Protein AF-A0A925WK36-F1 (afdb_monomer)

pLDDT: mean 76.64, std 21.9, range [24.48, 96.75]

Structure (mmCIF, N/CA/C/O backbone):
data_AF-A0A925WK36-F1
#
_entry.id   AF-A0A925WK36-F1
#
loop_
_atom_site.group_PDB
_atom_site.id
_atom_site.type_symbol
_atom_site.label_atom_id
_atom_site.label_alt_id
_atom_site.label_comp_id
_atom_site.label_asym_id
_atom_site.label_entity_id
_atom_site.label_seq_id
_atom_site.pdbx_PDB_ins_code
_atom_site.Cartn_x
_atom_site.Cartn_y
_atom_site.Cartn_z
_atom_site.occupancy
_atom_site.B_iso_or_equiv
_atom_site.auth_seq_id
_atom_site.auth_comp_id
_atom_site.auth_asym_id
_atom_site.auth_atom_id
_atom_site.pdbx_PDB_model_num
ATOM 1 N N . MET A 1 1 ? -4.704 20.916 4.642 1.00 61.66 1 MET A N 1
ATOM 2 C CA . MET A 1 1 ? -4.424 19.523 4.235 1.00 61.66 1 MET A CA 1
ATOM 3 C C . MET A 1 1 ? -4.836 18.615 5.377 1.00 61.66 1 MET A C 1
ATOM 5 O O . MET A 1 1 ? -4.569 18.972 6.518 1.00 61.66 1 MET A O 1
ATOM 9 N N . THR A 1 2 ? -5.530 17.515 5.098 1.00 84.25 2 THR A N 1
ATOM 10 C CA . THR A 1 2 ? -5.922 16.519 6.109 1.00 84.25 2 THR A CA 1
ATOM 11 C C . THR A 1 2 ? -4.758 15.573 6.411 1.00 84.25 2 THR A C 1
ATOM 13 O O . THR A 1 2 ? -3.821 15.453 5.620 1.00 84.25 2 THR A O 1
ATOM 16 N N . GLU A 1 3 ? -4.819 14.861 7.535 1.00 79.31 3 GLU A N 1
ATOM 17 C CA . GLU A 1 3 ? -3.842 13.816 7.869 1.00 79.31 3 GLU A CA 1
ATOM 18 C C . GLU A 1 3 ? -3.740 12.750 6.763 1.00 79.31 3 GLU A C 1
ATOM 20 O O . GLU A 1 3 ? -2.646 12.362 6.357 1.00 79.31 3 GLU A O 1
ATOM 25 N N . SER A 1 4 ? -4.879 12.328 6.210 1.00 79.25 4 SER A N 1
ATOM 26 C CA . SER A 1 4 ? -4.948 11.361 5.112 1.00 79.25 4 SER A CA 1
ATOM 27 C C . SER A 1 4 ? -4.303 11.887 3.818 1.00 79.25 4 SER A C 1
ATOM 29 O O . SER A 1 4 ? -3.588 11.143 3.151 1.00 79.25 4 SER A O 1
ATOM 31 N N . GLN A 1 5 ? -4.423 13.182 3.503 1.00 79.94 5 GLN A N 1
ATOM 32 C CA . GLN A 1 5 ? -3.703 13.799 2.378 1.00 79.94 5 GLN A CA 1
ATOM 33 C C . GLN A 1 5 ? -2.183 13.822 2.593 1.00 79.94 5 GLN A C 1
ATOM 35 O O . GLN A 1 5 ? -1.416 13.604 1.653 1.00 79.94 5 GLN A O 1
ATOM 40 N N . VAL A 1 6 ? -1.738 14.068 3.827 1.00 81.44 6 VAL A N 1
ATOM 41 C CA . VAL A 1 6 ? -0.314 14.030 4.189 1.00 81.44 6 VAL A CA 1
ATOM 42 C C . VAL A 1 6 ? 0.231 12.601 4.071 1.00 81.44 6 VAL A C 1
ATOM 44 O O . VAL A 1 6 ? 1.254 12.385 3.423 1.00 81.44 6 VAL A O 1
ATOM 47 N N . LYS A 1 7 ? -0.489 11.607 4.608 1.00 81.06 7 LYS A N 1
ATOM 48 C CA . LYS A 1 7 ? -0.165 10.176 4.466 1.00 81.06 7 LYS A CA 1
ATOM 49 C C . LYS A 1 7 ? -0.087 9.752 2.998 1.00 81.06 7 LYS A C 1
ATOM 51 O O . LYS A 1 7 ? 0.862 9.072 2.613 1.00 81.06 7 LYS A O 1
ATOM 56 N N . ALA A 1 8 ? -1.030 10.197 2.166 1.00 84.62 8 ALA A N 1
ATOM 57 C CA . ALA A 1 8 ? -1.007 9.927 0.733 1.00 84.62 8 ALA A CA 1
ATOM 58 C C . ALA A 1 8 ? 0.301 10.426 0.107 1.00 84.62 8 ALA A C 1
ATOM 60 O O . ALA A 1 8 ? 1.007 9.645 -0.528 1.00 84.62 8 ALA A O 1
ATOM 61 N N . LEU A 1 9 ? 0.676 11.688 0.349 1.00 83.38 9 LEU A N 1
ATOM 62 C CA . LEU A 1 9 ? 1.922 12.265 -0.167 1.00 83.38 9 LEU A CA 1
ATOM 63 C C . LEU A 1 9 ? 3.160 11.451 0.242 1.00 83.38 9 LEU A C 1
ATOM 65 O O . LEU A 1 9 ? 4.044 11.226 -0.587 1.00 83.38 9 LEU A O 1
ATOM 69 N N . PHE A 1 10 ? 3.209 10.964 1.484 1.00 83.50 10 PHE A N 1
ATOM 70 C CA . PHE A 1 10 ? 4.287 10.085 1.933 1.00 83.50 10 PHE A CA 1
ATOM 71 C C . PHE A 1 10 ? 4.342 8.771 1.158 1.00 83.50 10 PHE A C 1
ATOM 73 O O . PHE A 1 10 ? 5.423 8.388 0.718 1.00 83.50 10 PHE A O 1
ATOM 80 N N . LEU A 1 11 ? 3.204 8.117 0.918 1.00 85.00 11 LEU A N 1
ATOM 81 C CA . LEU A 1 11 ? 3.158 6.880 0.133 1.00 85.00 11 LEU A CA 1
ATOM 82 C C . LEU A 1 11 ? 3.646 7.087 -1.308 1.00 85.00 11 LEU A C 1
ATOM 84 O O . LEU A 1 11 ? 4.436 6.280 -1.798 1.00 85.00 11 LEU A O 1
ATOM 88 N N . PHE A 1 12 ? 3.254 8.191 -1.958 1.00 85.56 12 PHE A N 1
ATOM 89 C CA . PHE A 1 12 ? 3.783 8.559 -3.279 1.00 85.56 12 PHE A CA 1
ATOM 90 C C . PHE A 1 12 ? 5.305 8.750 -3.247 1.00 85.56 12 PHE A C 1
ATOM 92 O O . PHE A 1 12 ? 6.010 8.256 -4.129 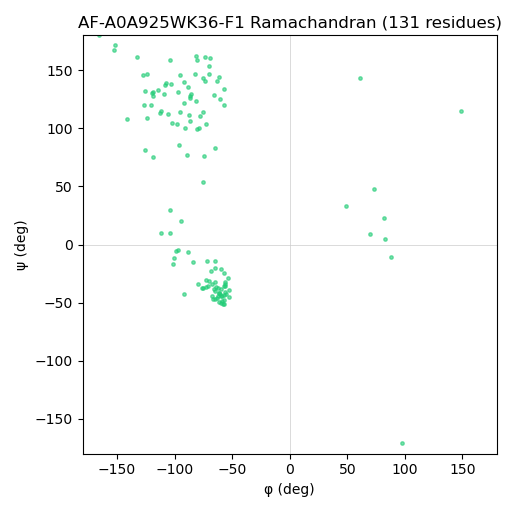1.00 85.5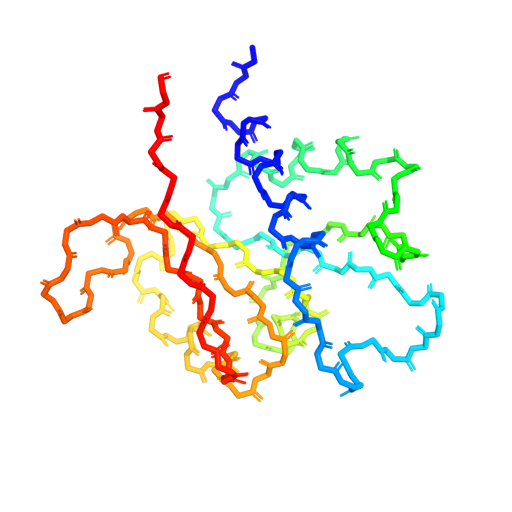6 12 PHE A O 1
ATOM 99 N N . ASN A 1 13 ? 5.824 9.441 -2.227 1.00 84.19 13 ASN A N 1
ATOM 100 C CA . ASN A 1 13 ? 7.260 9.656 -2.077 1.00 84.19 13 ASN A CA 1
ATOM 101 C C . ASN A 1 13 ? 8.002 8.339 -1.842 1.00 84.19 13 ASN A C 1
ATOM 103 O O . ASN A 1 13 ? 8.986 8.074 -2.527 1.00 84.19 13 ASN A O 1
ATOM 107 N N . PHE A 1 14 ? 7.527 7.477 -0.943 1.00 83.00 14 PHE A N 1
ATOM 108 C CA . PHE A 1 14 ? 8.175 6.190 -0.716 1.00 83.00 14 PHE A CA 1
ATOM 109 C C . PHE A 1 14 ? 8.217 5.362 -1.997 1.00 83.00 14 PHE A C 1
ATOM 111 O O . PHE A 1 14 ? 9.297 4.944 -2.396 1.00 83.00 14 PHE A O 1
ATOM 118 N N . ALA A 1 15 ? 7.090 5.229 -2.704 1.00 85.69 15 ALA A N 1
ATOM 119 C CA . ALA A 1 15 ? 7.021 4.507 -3.973 1.00 85.69 15 ALA A CA 1
ATOM 120 C C . ALA A 1 15 ? 8.002 5.038 -5.035 1.00 85.69 15 ALA A C 1
ATOM 122 O O . ALA A 1 15 ? 8.526 4.263 -5.836 1.00 85.69 15 ALA A O 1
ATOM 123 N N . LYS A 1 16 ? 8.251 6.355 -5.035 1.00 84.88 16 LYS A N 1
ATOM 124 C CA . LYS A 1 16 ? 9.181 7.032 -5.947 1.00 84.88 16 LYS A CA 1
ATOM 125 C C . LYS A 1 16 ? 10.651 6.806 -5.589 1.00 84.88 16 LYS A C 1
ATOM 127 O O . LYS A 1 16 ? 11.478 6.740 -6.493 1.00 84.88 16 LYS A O 1
ATOM 132 N N . TYR A 1 17 ? 10.980 6.763 -4.298 1.00 79.75 17 TYR A N 1
ATOM 133 C CA . TYR A 1 17 ? 12.367 6.740 -3.821 1.00 79.75 17 TYR A CA 1
ATOM 134 C C . TYR A 1 17 ? 12.865 5.348 -3.423 1.00 79.75 17 TYR A C 1
ATOM 136 O O . TYR A 1 17 ? 14.071 5.171 -3.246 1.00 79.75 17 TYR A O 1
ATOM 144 N N . VAL A 1 18 ? 11.988 4.345 -3.309 1.00 79.44 18 VAL A N 1
ATOM 145 C CA . VAL A 1 18 ? 12.440 2.958 -3.167 1.00 79.44 18 VAL A CA 1
ATOM 146 C C . VAL A 1 18 ? 12.942 2.408 -4.500 1.00 79.44 18 VAL A C 1
ATOM 148 O O . VAL A 1 18 ? 12.391 2.666 -5.567 1.00 79.44 18 VAL A O 1
ATOM 151 N N . SER A 1 19 ? 13.991 1.595 -4.432 1.00 77.38 19 SER A N 1
ATOM 152 C CA . SER A 1 19 ? 14.418 0.780 -5.566 1.00 77.38 19 SER A CA 1
ATOM 153 C C . SER A 1 19 ? 13.551 -0.480 -5.632 1.00 77.38 19 SER A C 1
ATOM 155 O O . SER A 1 19 ? 13.505 -1.241 -4.661 1.00 77.38 19 SER A O 1
ATOM 157 N N . TRP A 1 20 ? 12.888 -0.717 -6.762 1.00 82.31 20 TRP A N 1
ATOM 158 C CA . TRP A 1 20 ? 12.116 -1.936 -7.012 1.00 82.31 20 TRP A CA 1
ATOM 159 C C . TRP A 1 20 ? 13.013 -3.023 -7.624 1.00 82.31 20 TRP A C 1
ATOM 161 O O . TRP A 1 20 ? 13.817 -2.709 -8.504 1.00 82.31 20 TRP A O 1
ATOM 171 N N . PRO A 1 21 ? 12.929 -4.286 -7.166 1.00 79.44 21 PRO A N 1
ATOM 172 C CA . PRO A 1 21 ? 13.691 -5.378 -7.764 1.00 79.44 21 PRO A CA 1
ATOM 173 C C . PRO A 1 21 ? 13.190 -5.714 -9.176 1.00 79.44 21 PRO A C 1
ATOM 175 O O . PRO A 1 21 ? 12.051 -5.412 -9.541 1.00 79.44 21 PRO A O 1
ATOM 178 N N . ALA A 1 22 ? 14.034 -6.390 -9.960 1.00 76.19 22 ALA A N 1
ATOM 179 C CA . ALA A 1 22 ? 13.621 -6.952 -11.242 1.00 76.19 22 ALA A CA 1
ATOM 180 C C . ALA A 1 22 ? 12.436 -7.916 -11.038 1.00 76.19 22 ALA A C 1
ATOM 182 O O . ALA A 1 22 ? 12.455 -8.738 -10.123 1.00 76.19 22 ALA A O 1
ATOM 183 N N . GLY A 1 23 ? 11.400 -7.791 -11.870 1.00 81.38 23 GLY A N 1
ATOM 184 C CA . GLY A 1 23 ? 10.171 -8.582 -11.755 1.00 81.38 23 GLY A CA 1
ATOM 185 C C . GLY A 1 23 ? 9.141 -8.058 -10.747 1.00 81.38 23 GLY A C 1
ATOM 186 O O . GLY A 1 23 ? 8.118 -8.707 -10.564 1.00 81.38 23 GLY A O 1
ATOM 187 N N . ALA A 1 24 ? 9.365 -6.898 -10.111 1.00 83.62 24 ALA A N 1
ATOM 188 C CA . ALA A 1 24 ? 8.323 -6.244 -9.309 1.00 83.62 24 ALA A CA 1
ATOM 189 C C . ALA A 1 24 ? 7.108 -5.847 -10.164 1.00 83.62 24 ALA A C 1
ATOM 191 O O . ALA A 1 24 ? 5.974 -6.004 -9.730 1.00 83.62 24 ALA A O 1
ATOM 192 N N . PHE A 1 25 ? 7.365 -5.397 -11.393 1.00 89.00 25 PHE A N 1
ATOM 193 C CA . PHE A 1 25 ? 6.349 -5.073 -12.386 1.00 89.00 25 PHE A CA 1
ATOM 194 C C . PHE A 1 25 ? 6.268 -6.195 -13.417 1.00 89.00 25 PHE A C 1
ATOM 196 O O . PHE A 1 25 ? 7.300 -6.691 -13.873 1.00 89.00 25 PHE A O 1
ATOM 203 N N . SER A 1 26 ? 5.050 -6.570 -13.810 1.00 86.25 26 SER A N 1
ATOM 204 C CA . SER A 1 26 ? 4.838 -7.607 -14.824 1.00 86.25 26 SER A CA 1
ATOM 205 C C . SER A 1 26 ? 5.309 -7.169 -16.214 1.00 86.25 26 SER A C 1
ATOM 207 O O . SER A 1 26 ? 5.791 -7.996 -16.977 1.00 86.25 26 SER A O 1
ATOM 209 N N . GLU A 1 27 ? 5.181 -5.876 -16.537 1.00 88.69 27 GLU A N 1
ATOM 210 C CA . GLU A 1 27 ? 5.504 -5.291 -17.844 1.00 88.69 27 GLU A CA 1
ATOM 211 C C . GLU A 1 27 ? 5.888 -3.805 -17.713 1.00 88.69 27 GLU A C 1
ATOM 213 O O . GLU A 1 27 ? 5.625 -3.171 -16.689 1.00 88.69 27 GLU A O 1
ATOM 218 N N . THR A 1 28 ? 6.446 -3.215 -18.777 1.00 84.38 28 THR A N 1
ATOM 219 C CA . THR A 1 28 ? 6.906 -1.812 -18.810 1.00 84.38 28 THR A CA 1
ATOM 220 C C . THR A 1 28 ? 5.814 -0.795 -18.468 1.00 84.38 28 THR A C 1
ATOM 222 O O . THR A 1 28 ? 6.099 0.193 -17.803 1.00 84.38 28 THR A O 1
ATOM 225 N N . ASN A 1 29 ? 4.565 -1.044 -18.876 1.00 88.50 29 ASN A N 1
ATOM 226 C CA . ASN A 1 29 ? 3.433 -0.140 -18.627 1.00 88.50 29 ASN A CA 1
ATOM 227 C C . ASN A 1 29 ? 2.497 -0.637 -17.512 1.00 88.50 29 ASN A C 1
ATOM 229 O O . ASN A 1 29 ? 1.408 -0.086 -17.332 1.00 88.50 29 ASN A O 1
ATOM 233 N N . ALA A 1 30 ? 2.889 -1.678 -16.768 1.00 94.44 30 ALA A N 1
ATOM 234 C CA . ALA A 1 30 ? 2.079 -2.198 -15.670 1.00 94.44 30 ALA A CA 1
ATOM 235 C C . ALA A 1 30 ? 1.877 -1.118 -14.590 1.00 94.44 30 ALA A C 1
ATOM 237 O O . ALA A 1 30 ? 2.785 -0.329 -14.341 1.00 94.44 30 ALA A O 1
ATOM 238 N N . PRO A 1 31 ? 0.713 -1.034 -13.931 1.00 96.12 31 PRO A N 1
ATOM 239 C CA . PRO A 1 31 ? 0.496 -0.016 -12.913 1.00 96.12 31 PRO A CA 1
ATOM 240 C C . PRO A 1 31 ? 1.319 -0.274 -11.645 1.00 96.12 31 PRO A C 1
ATOM 242 O O . PRO A 1 31 ? 1.463 -1.416 -11.209 1.00 96.12 31 PRO A O 1
ATOM 245 N N . LEU A 1 32 ? 1.756 0.803 -10.986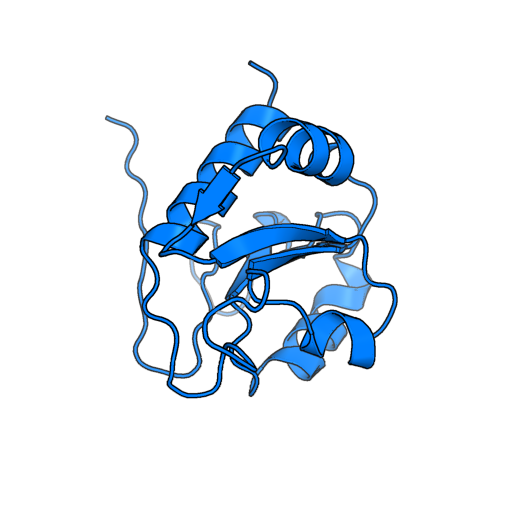 1.00 95.50 32 LEU A N 1
ATOM 246 C CA . LEU A 1 32 ? 2.209 0.744 -9.599 1.00 95.50 32 LEU A CA 1
ATOM 247 C C . LEU A 1 32 ? 0.972 0.699 -8.704 1.00 95.50 32 LEU A C 1
ATOM 249 O O . LEU A 1 32 ? 0.214 1.667 -8.601 1.00 95.50 32 LEU A O 1
ATOM 253 N N . VAL A 1 33 ? 0.761 -0.452 -8.074 1.00 96.44 33 VAL A N 1
ATOM 254 C CA . VAL A 1 33 ? -0.435 -0.720 -7.271 1.00 96.44 33 VAL A CA 1
ATOM 255 C C . VAL A 1 33 ? -0.191 -0.349 -5.808 1.00 96.44 33 VAL A C 1
ATOM 257 O O . VAL A 1 33 ? 0.704 -0.898 -5.168 1.00 96.44 33 VAL A O 1
ATOM 260 N N . ILE A 1 34 ? -1.003 0.560 -5.271 1.00 95.62 34 ILE A N 1
ATOM 261 C CA . ILE A 1 34 ? -1.031 0.934 -3.853 1.00 95.62 34 ILE A CA 1
ATOM 262 C C . ILE A 1 34 ? -2.284 0.320 -3.220 1.00 95.62 34 ILE A C 1
ATOM 264 O O . ILE A 1 34 ? -3.405 0.711 -3.545 1.00 95.62 34 ILE A O 1
ATOM 268 N N . GLY A 1 35 ? -2.097 -0.646 -2.329 1.00 96.00 35 GLY A N 1
ATOM 269 C CA . GLY A 1 35 ? -3.154 -1.262 -1.536 1.00 96.00 35 GLY A CA 1
ATOM 270 C C . GLY A 1 35 ? -3.337 -0.566 -0.191 1.00 96.00 35 GLY A C 1
ATOM 271 O O . GLY A 1 35 ? -2.354 -0.215 0.457 1.00 96.00 35 GLY A O 1
ATOM 272 N N . VAL A 1 36 ? -4.584 -0.393 0.243 1.00 95.62 36 VAL A N 1
ATOM 273 C CA . VAL A 1 36 ? -4.945 0.093 1.585 1.00 95.62 36 VAL A CA 1
ATOM 274 C C . VAL A 1 36 ? -5.788 -0.969 2.286 1.00 95.62 36 VAL A C 1
ATOM 276 O O . VAL A 1 36 ? -6.850 -1.332 1.784 1.00 95.62 36 VAL A O 1
ATOM 279 N N . ILE A 1 37 ? -5.319 -1.465 3.429 1.00 93.75 37 ILE A N 1
ATOM 280 C CA . ILE A 1 37 ? -6.036 -2.426 4.278 1.00 93.75 37 ILE A CA 1
ATOM 281 C C . ILE A 1 37 ? -6.528 -1.708 5.538 1.00 93.75 37 ILE A C 1
ATOM 283 O O . ILE A 1 37 ? -5.794 -0.904 6.116 1.00 93.75 37 ILE A O 1
ATOM 287 N N . GLY A 1 38 ? -7.753 -2.026 5.957 1.00 89.12 38 GLY A N 1
ATOM 288 C CA . GLY A 1 38 ? -8.387 -1.506 7.165 1.00 89.12 38 GLY A CA 1
ATOM 289 C C . GLY A 1 38 ? -9.322 -0.325 6.917 1.00 89.12 38 GLY A C 1
ATOM 290 O O . GLY A 1 38 ? -9.670 0.017 5.784 1.00 89.12 38 GLY A O 1
ATOM 291 N N . GLN A 1 39 ? -9.771 0.291 8.006 1.00 81.50 39 GLN A N 1
ATOM 292 C CA . GLN A 1 39 ? -10.783 1.346 8.010 1.00 81.50 39 GLN A CA 1
ATOM 293 C C . GLN A 1 39 ? -10.154 2.733 7.851 1.00 81.50 39 GLN A C 1
ATOM 295 O O . GLN A 1 39 ? -10.062 3.506 8.799 1.00 81.50 39 GLN A O 1
ATOM 300 N N . SER A 1 40 ? -9.756 3.075 6.624 1.00 77.25 40 SER A N 1
ATOM 301 C CA . SER A 1 40 ? -9.049 4.329 6.360 1.00 77.25 40 SER A CA 1
ATOM 302 C C . SER A 1 40 ? -9.709 5.185 5.282 1.00 77.25 40 SER A C 1
ATOM 304 O O . SER A 1 40 ? -9.946 4.732 4.162 1.00 77.25 40 SER A O 1
ATOM 306 N N . LYS A 1 41 ? -9.894 6.486 5.556 1.00 86.38 41 LYS A N 1
ATOM 307 C CA . LYS A 1 41 ? -10.239 7.484 4.517 1.00 86.38 41 LYS A CA 1
ATOM 308 C C . LYS A 1 41 ? -9.115 7.673 3.490 1.00 86.38 41 LYS A C 1
ATOM 310 O O . LYS A 1 41 ? -9.341 8.217 2.410 1.00 86.38 41 LYS A O 1
ATOM 315 N N . LEU A 1 42 ? -7.916 7.182 3.810 1.00 88.31 42 LEU A N 1
ATOM 316 C CA . LEU A 1 42 ? -6.729 7.273 2.974 1.00 88.31 42 LEU A CA 1
ATOM 317 C C . LEU A 1 42 ? -6.931 6.680 1.576 1.00 88.31 42 LEU A C 1
ATOM 319 O O . LEU A 1 42 ? -6.408 7.238 0.619 1.00 88.31 42 LEU A O 1
ATOM 323 N N . ALA A 1 43 ? -7.704 5.599 1.429 1.00 91.25 43 ALA A N 1
ATOM 324 C CA . ALA A 1 43 ? -7.951 4.994 0.120 1.00 91.25 43 ALA A CA 1
ATOM 325 C C . ALA A 1 43 ? -8.647 5.967 -0.847 1.00 91.25 43 ALA A C 1
ATOM 327 O O . ALA A 1 43 ? -8.260 6.063 -2.012 1.00 91.25 43 ALA A O 1
ATOM 328 N N . ALA A 1 44 ? -9.641 6.719 -0.367 1.00 90.12 44 ALA A N 1
ATOM 329 C CA . ALA A 1 44 ? -10.354 7.708 -1.172 1.00 90.12 44 ALA A CA 1
ATOM 330 C C . ALA A 1 44 ? -9.445 8.889 -1.551 1.00 90.12 44 ALA A C 1
ATOM 332 O O . ALA A 1 44 ? -9.391 9.281 -2.720 1.00 90.12 44 ALA A O 1
ATOM 333 N N . ASP A 1 45 ? -8.672 9.396 -0.589 1.00 89.94 45 ASP A N 1
ATOM 334 C CA . ASP A 1 45 ? -7.723 10.489 -0.822 1.00 89.94 45 ASP A CA 1
ATOM 335 C C . ASP A 1 45 ? -6.602 10.077 -1.786 1.00 89.94 45 ASP A C 1
ATOM 337 O O . ASP A 1 45 ? -6.245 10.842 -2.683 1.00 89.94 45 ASP A O 1
ATOM 341 N N . LEU A 1 46 ? -6.088 8.848 -1.665 1.00 91.50 46 LEU A N 1
ATOM 342 C CA . LEU A 1 46 ? -5.118 8.269 -2.595 1.00 91.50 46 LEU A CA 1
ATOM 343 C C . LEU A 1 46 ? -5.702 8.129 -4.000 1.00 91.50 46 LEU A C 1
ATOM 345 O O . LEU A 1 46 ? -5.034 8.512 -4.954 1.00 91.50 46 LEU A O 1
ATOM 349 N N . LYS A 1 47 ? -6.930 7.608 -4.146 1.00 92.88 47 LYS A N 1
ATOM 350 C CA . LYS A 1 47 ? -7.604 7.476 -5.453 1.00 92.88 47 LYS A CA 1
ATOM 351 C C . LYS A 1 47 ? -7.724 8.836 -6.142 1.00 92.88 47 LYS A C 1
ATOM 353 O O . LYS A 1 47 ? -7.328 8.976 -7.297 1.00 92.88 47 LYS A O 1
ATOM 358 N N . SER A 1 48 ? -8.191 9.849 -5.411 1.00 91.12 48 SER A N 1
ATOM 359 C CA . SER A 1 48 ? -8.279 11.223 -5.914 1.00 91.12 48 SER A CA 1
ATOM 360 C C . SER A 1 48 ? -6.900 11.754 -6.321 1.00 91.12 48 SER A C 1
ATOM 362 O O . SER A 1 48 ? -6.697 12.178 -7.460 1.00 91.12 48 SER A O 1
ATOM 364 N N . ALA A 1 49 ? -5.908 11.619 -5.437 1.00 89.06 49 ALA A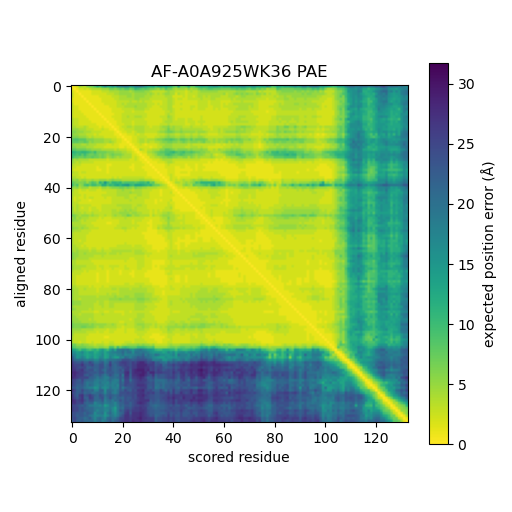 N 1
ATOM 365 C CA . ALA A 1 49 ? -4.552 12.095 -5.676 1.00 89.06 49 ALA A CA 1
ATOM 366 C C . ALA A 1 49 ? -3.798 11.330 -6.776 1.00 89.06 49 ALA A C 1
ATOM 368 O O . ALA A 1 49 ? -2.841 11.889 -7.310 1.00 89.06 49 ALA A O 1
ATOM 369 N N . ALA A 1 50 ? -4.175 10.087 -7.091 1.00 92.12 50 ALA A N 1
ATOM 370 C CA . ALA A 1 50 ? -3.540 9.233 -8.098 1.00 92.12 50 ALA A CA 1
ATOM 371 C C . ALA A 1 50 ? -4.032 9.495 -9.527 1.00 92.12 50 ALA A C 1
ATOM 373 O O . ALA A 1 50 ? -3.378 9.067 -10.476 1.00 92.12 50 ALA A O 1
ATOM 374 N N . THR A 1 51 ? -5.156 10.196 -9.698 1.00 92.12 51 THR A N 1
ATOM 375 C CA . THR A 1 51 ? -5.756 10.431 -11.019 1.00 92.12 51 THR A CA 1
ATOM 376 C C . THR A 1 51 ? -4.760 11.114 -11.960 1.00 92.12 51 THR A C 1
ATOM 378 O O . THR A 1 51 ? -4.268 12.204 -11.672 1.00 92.12 51 THR A O 1
ATOM 381 N N . GLY A 1 52 ? -4.443 10.453 -13.078 1.00 90.62 52 GLY A N 1
ATOM 382 C CA . GLY A 1 52 ? -3.499 10.950 -14.086 1.00 90.62 52 GLY A CA 1
ATOM 383 C C . GLY A 1 52 ? -2.030 10.980 -13.647 1.00 90.62 52 GLY A C 1
ATOM 384 O O . GLY A 1 52 ? -1.204 11.552 -14.355 1.00 90.62 52 GLY A O 1
ATOM 385 N N . LYS A 1 53 ? -1.682 10.393 -12.492 1.00 92.75 53 LYS A N 1
ATOM 386 C CA . LYS A 1 53 ? -0.300 10.353 -12.004 1.00 92.75 53 LYS A CA 1
ATOM 387 C C . LYS A 1 53 ? 0.405 9.059 -12.375 1.00 92.75 53 LYS A C 1
ATOM 389 O O . LYS A 1 53 ? -0.162 7.969 -12.306 1.00 92.75 53 LYS A O 1
ATOM 394 N N . SER A 1 54 ? 1.699 9.209 -12.624 1.00 94.12 54 SER A N 1
ATOM 395 C CA . SER A 1 54 ? 2.640 8.104 -12.746 1.00 94.12 54 SER A CA 1
ATOM 396 C C . SER A 1 54 ? 3.786 8.280 -11.758 1.00 94.12 54 SER A C 1
ATOM 398 O O . SER A 1 54 ? 4.217 9.399 -11.471 1.00 94.12 54 SER A O 1
ATOM 400 N N . ILE A 1 55 ? 4.297 7.166 -11.247 1.00 91.31 55 ILE A N 1
ATOM 401 C CA . ILE A 1 55 ? 5.507 7.103 -10.425 1.00 91.31 55 ILE A CA 1
ATOM 402 C C . ILE A 1 55 ? 6.482 6.219 -11.186 1.00 91.31 55 ILE A C 1
ATOM 404 O O . ILE A 1 55 ? 6.089 5.153 -11.642 1.00 91.31 55 ILE A O 1
ATOM 408 N N . ILE A 1 56 ? 7.725 6.677 -11.363 1.00 89.12 56 ILE A N 1
ATOM 409 C CA . ILE A 1 56 ? 8.786 5.947 -12.086 1.00 89.12 56 ILE A CA 1
ATOM 410 C C . ILE A 1 56 ? 8.354 5.398 -13.465 1.00 89.12 56 ILE A C 1
ATOM 412 O O . ILE A 1 56 ? 8.814 4.349 -13.890 1.00 89.12 56 ILE A O 1
ATOM 416 N N . GLY A 1 57 ? 7.465 6.112 -14.165 1.00 91.94 57 GLY A N 1
ATOM 417 C CA . GLY A 1 57 ? 6.934 5.711 -15.476 1.00 91.94 57 GLY A CA 1
ATOM 418 C C . GLY A 1 57 ? 5.688 4.817 -15.431 1.00 91.94 57 GLY A C 1
ATOM 419 O O . GLY A 1 57 ? 5.018 4.679 -16.448 1.00 91.94 57 GLY A O 1
ATOM 420 N N . HIS A 1 58 ? 5.309 4.299 -14.263 1.00 94.56 58 HIS A N 1
ATOM 421 C CA . HIS A 1 58 ? 4.157 3.417 -14.088 1.00 94.56 58 HIS A CA 1
ATOM 422 C C . HIS A 1 58 ? 2.916 4.202 -13.623 1.00 94.56 58 HIS A C 1
ATOM 424 O O . HIS A 1 58 ? 3.020 4.975 -12.662 1.00 94.56 58 HIS A O 1
ATOM 430 N N . PRO A 1 59 ? 1.735 4.024 -14.251 1.00 96.19 59 PRO A N 1
ATOM 431 C CA . PRO A 1 59 ? 0.505 4.667 -13.794 1.00 96.19 59 PRO A CA 1
ATOM 432 C C . PRO A 1 59 ? 0.130 4.172 -12.395 1.00 96.19 59 PRO A C 1
ATOM 434 O O . PRO A 1 59 ? 0.280 2.991 -12.081 1.00 96.19 59 PRO A O 1
ATOM 437 N N . VAL A 1 60 ? -0.363 5.063 -11.536 1.00 96.19 60 VAL A N 1
ATOM 438 C CA . VAL A 1 60 ? -0.708 4.693 -10.156 1.00 96.19 60 VAL A CA 1
ATOM 439 C C . VAL A 1 60 ? -2.129 4.149 -10.089 1.00 96.19 60 VAL A C 1
ATOM 441 O O . VAL A 1 60 ? -3.082 4.816 -10.491 1.00 96.19 60 VAL A O 1
ATOM 444 N N . ARG A 1 61 ? -2.286 2.951 -9.518 1.00 96.31 61 ARG A N 1
ATOM 445 C CA . ARG A 1 61 ? -3.590 2.336 -9.243 1.00 96.31 61 ARG A CA 1
ATOM 446 C C . ARG A 1 61 ? -3.753 2.119 -7.747 1.00 96.31 61 ARG A C 1
ATOM 448 O O . ARG A 1 61 ? -2.886 1.534 -7.111 1.00 96.31 61 ARG A O 1
ATOM 455 N N . VAL A 1 62 ? -4.886 2.540 -7.195 1.00 96.19 62 VAL A N 1
ATOM 456 C CA . VAL A 1 62 ? -5.186 2.392 -5.764 1.00 96.19 62 VAL A CA 1
ATOM 457 C C . VAL A 1 62 ? -6.279 1.345 -5.572 1.00 96.19 62 VAL A C 1
ATOM 459 O O . VAL A 1 62 ? -7.321 1.412 -6.228 1.00 96.19 62 VAL A O 1
ATOM 462 N N . VAL A 1 63 ? -6.045 0.379 -4.686 1.00 96.69 63 VAL A N 1
ATOM 463 C CA . VAL A 1 63 ? -6.951 -0.746 -4.399 1.00 96.69 63 VAL A CA 1
ATOM 464 C C . VAL A 1 63 ? -7.144 -0.932 -2.893 1.00 96.69 63 VAL A C 1
ATOM 466 O O . VAL A 1 63 ? -6.349 -0.452 -2.090 1.00 96.69 63 VAL A O 1
ATOM 469 N N . GLU A 1 64 ? -8.209 -1.631 -2.507 1.00 96.75 64 GLU A N 1
ATOM 470 C CA . GLU A 1 64 ? -8.509 -1.996 -1.113 1.00 96.75 64 GLU A CA 1
ATOM 471 C C . GLU A 1 64 ? -8.537 -3.528 -0.999 1.00 96.75 64 GLU A C 1
ATOM 473 O O . GLU A 1 64 ? -9.619 -4.126 -1.015 1.00 96.75 64 GLU A O 1
ATOM 478 N N . PRO A 1 65 ? -7.354 -4.171 -0.997 1.00 96.19 65 PRO A N 1
ATOM 479 C CA . PRO A 1 65 ? -7.225 -5.604 -1.218 1.00 96.19 65 PRO A CA 1
ATOM 480 C C . PRO A 1 65 ? -7.694 -6.407 0.000 1.00 96.19 65 PRO A C 1
ATOM 482 O O . PRO A 1 65 ? -7.433 -6.030 1.145 1.00 96.19 65 PRO A O 1
ATOM 485 N N . LYS A 1 66 ? -8.376 -7.533 -0.233 1.00 93.56 66 LYS A N 1
ATOM 486 C CA . LYS A 1 66 ? -9.108 -8.257 0.826 1.00 93.56 66 LYS A CA 1
ATOM 487 C C . LYS A 1 66 ? -8.416 -9.497 1.380 1.00 93.56 66 LYS A C 1
ATOM 489 O O . LYS A 1 66 ? -8.803 -9.975 2.439 1.00 93.56 66 LYS A O 1
ATOM 494 N N . ASN A 1 67 ? -7.424 -10.040 0.686 1.00 93.69 67 ASN A N 1
ATOM 495 C CA . ASN A 1 67 ? -6.767 -11.289 1.073 1.00 93.69 67 ASN A CA 1
ATOM 496 C C . ASN A 1 67 ? -5.315 -11.334 0.585 1.00 93.69 67 ASN A C 1
ATOM 498 O O . ASN A 1 67 ? -4.889 -10.514 -0.226 1.00 93.69 67 ASN A O 1
ATOM 502 N N . GLY A 1 68 ? -4.569 -12.348 1.030 1.00 90.25 68 GLY A N 1
ATOM 503 C CA . GLY A 1 68 ? -3.154 -12.517 0.692 1.00 90.25 68 GLY A CA 1
ATOM 504 C C . GLY A 1 68 ? -2.834 -12.571 -0.804 1.00 90.25 68 GLY A C 1
ATOM 505 O O . GLY A 1 68 ? -1.772 -12.093 -1.196 1.00 90.25 68 GLY A O 1
ATOM 506 N N . ALA A 1 69 ? -3.731 -13.100 -1.643 1.00 93.50 69 ALA A N 1
ATOM 507 C CA . ALA A 1 69 ? -3.512 -13.132 -3.089 1.00 93.50 69 ALA A CA 1
ATOM 508 C C . ALA A 1 69 ? -3.611 -11.729 -3.708 1.00 93.50 69 ALA A C 1
ATOM 510 O O . ALA A 1 69 ? -2.850 -11.400 -4.613 1.00 93.50 69 ALA A O 1
ATOM 511 N N . GLU A 1 70 ? -4.505 -10.884 -3.194 1.00 95.38 70 GLU A N 1
ATOM 512 C CA . GLU A 1 70 ? -4.615 -9.481 -3.600 1.00 95.38 70 GLU A CA 1
ATOM 513 C C . GLU A 1 70 ? -3.498 -8.616 -2.995 1.00 95.38 70 GLU A C 1
ATOM 515 O O . GLU A 1 70 ? -2.958 -7.740 -3.672 1.00 95.38 70 GLU A O 1
ATOM 520 N N . TRP A 1 71 ? -3.087 -8.881 -1.749 1.00 92.94 71 TRP A N 1
ATOM 521 C CA . TRP A 1 71 ? -1.945 -8.201 -1.118 1.00 92.94 71 TRP A CA 1
ATOM 522 C C . TRP A 1 71 ? -0.657 -8.429 -1.909 1.00 92.94 71 TRP A C 1
ATOM 524 O O . TRP A 1 71 ? 0.125 -7.500 -2.092 1.00 92.94 71 TRP A O 1
ATOM 534 N N . ALA A 1 72 ? -0.471 -9.642 -2.436 1.00 88.88 72 ALA A N 1
ATOM 535 C CA . ALA A 1 72 ? 0.673 -10.014 -3.261 1.00 88.88 72 ALA A CA 1
ATOM 536 C C . ALA A 1 72 ? 0.753 -9.264 -4.602 1.00 88.88 72 ALA A C 1
ATOM 538 O O . ALA A 1 72 ? 1.827 -9.198 -5.192 1.00 88.88 72 ALA A O 1
ATOM 539 N N . GLN A 1 73 ? -0.359 -8.699 -5.082 1.00 93.12 73 GLN A N 1
ATOM 540 C CA . GLN A 1 73 ? -0.408 -7.903 -6.316 1.00 93.12 73 GLN A CA 1
ATOM 541 C C . GLN A 1 73 ? -0.117 -6.414 -6.074 1.00 93.12 73 GLN A C 1
ATOM 543 O O . GLN A 1 73 ? -0.032 -5.626 -7.019 1.00 93.12 73 GLN A O 1
ATOM 548 N N . CYS A 1 74 ? 0.004 -5.999 -4.812 1.00 94.06 74 CYS A N 1
ATOM 549 C CA . CYS A 1 74 ? 0.344 -4.629 -4.464 1.00 94.06 74 CYS A CA 1
ATOM 550 C C . CYS A 1 74 ? 1.855 -4.414 -4.553 1.00 94.06 74 CYS A C 1
ATOM 552 O O . CYS A 1 74 ? 2.641 -5.293 -4.234 1.00 94.06 74 CYS A O 1
ATOM 554 N N . HIS A 1 75 ? 2.265 -3.211 -4.933 1.00 93.00 75 HIS A N 1
ATOM 555 C CA . HIS A 1 75 ? 3.657 -2.780 -4.829 1.00 93.00 75 HIS A CA 1
ATOM 556 C C . HIS A 1 75 ? 3.865 -2.077 -3.492 1.00 93.00 75 HIS A C 1
ATOM 558 O O . HIS A 1 75 ? 4.831 -2.336 -2.786 1.00 93.00 75 HIS A O 1
ATOM 564 N N . VAL A 1 76 ? 2.915 -1.225 -3.103 1.00 92.25 76 VAL A N 1
ATOM 565 C CA . VAL A 1 76 ? 2.864 -0.598 -1.781 1.00 92.25 76 VAL A CA 1
ATOM 566 C C . VAL A 1 76 ? 1.628 -1.100 -1.060 1.00 92.25 76 VAL A C 1
ATOM 568 O O . VAL A 1 76 ? 0.548 -1.097 -1.642 1.00 92.25 76 VAL A O 1
ATOM 571 N N . LEU A 1 77 ? 1.764 -1.499 0.198 1.00 92.69 77 LEU A N 1
ATOM 572 C CA . LEU A 1 77 ? 0.656 -1.941 1.031 1.00 92.69 77 LEU A CA 1
ATOM 573 C C . LEU A 1 77 ? 0.625 -1.104 2.305 1.00 92.69 77 LEU A C 1
ATOM 575 O O . LEU A 1 77 ? 1.506 -1.235 3.151 1.00 92.69 77 LEU A O 1
ATOM 579 N N . PHE A 1 78 ? -0.367 -0.226 2.418 1.00 92.19 78 PHE A N 1
ATOM 580 C CA . PHE A 1 78 ? -0.651 0.514 3.637 1.00 92.19 78 PHE A CA 1
ATOM 581 C C . PHE A 1 78 ? -1.575 -0.302 4.543 1.00 92.19 78 PHE A C 1
ATOM 583 O O . PHE A 1 78 ? -2.641 -0.738 4.106 1.00 92.19 78 PHE A O 1
ATOM 590 N N . ILE A 1 79 ? -1.177 -0.466 5.800 1.00 89.38 79 ILE A N 1
ATOM 591 C CA . ILE A 1 79 ? -1.935 -1.154 6.843 1.00 89.38 79 ILE A CA 1
ATOM 592 C C . ILE A 1 79 ? -2.356 -0.115 7.884 1.00 89.38 79 ILE A C 1
ATOM 594 O O . ILE A 1 79 ? -1.515 0.482 8.563 1.00 89.38 79 ILE A O 1
ATOM 598 N N . ASP A 1 80 ? -3.659 0.121 7.970 1.00 89.00 80 ASP A N 1
ATOM 599 C CA . ASP A 1 80 ? -4.269 1.022 8.944 1.00 89.00 80 ASP A CA 1
ATOM 600 C C . ASP A 1 80 ? -4.191 0.449 10.371 1.00 89.00 80 ASP A C 1
ATOM 602 O O . ASP A 1 80 ? -4.146 -0.771 10.554 1.00 89.00 80 ASP A O 1
ATOM 606 N N . ALA A 1 81 ? -4.187 1.308 11.401 1.00 85.38 81 ALA A N 1
ATOM 607 C CA . ALA A 1 81 ? -4.136 0.869 12.799 1.00 85.38 81 ALA A CA 1
ATOM 608 C C . ALA A 1 81 ? -5.285 -0.078 13.192 1.00 85.38 81 ALA A C 1
ATOM 610 O O . ALA A 1 81 ? -5.120 -0.879 14.115 1.00 85.38 81 ALA A O 1
ATOM 611 N N . SER A 1 82 ? -6.420 -0.023 12.486 1.00 87.94 82 SER A N 1
ATOM 612 C CA . SER A 1 82 ? -7.542 -0.955 12.668 1.00 87.94 82 SER A CA 1
ATOM 613 C C . SER A 1 82 ? -7.184 -2.427 12.419 1.00 87.94 82 SER A C 1
ATOM 615 O O . SER A 1 82 ? -7.842 -3.302 12.970 1.00 87.94 82 SER A O 1
ATOM 617 N N . GLU A 1 83 ? -6.109 -2.725 11.684 1.00 89.00 83 GLU A N 1
ATOM 618 C CA . GLU A 1 83 ? -5.673 -4.098 11.375 1.00 89.00 83 GLU A CA 1
ATOM 619 C C . GLU A 1 83 ? -4.621 -4.644 12.350 1.00 89.00 83 GLU A C 1
ATOM 621 O O . GLU A 1 83 ? -3.895 -5.594 12.044 1.00 89.00 83 GLU A O 1
ATOM 626 N N . LYS A 1 84 ? -4.514 -4.061 13.549 1.00 84.75 84 LYS A N 1
ATOM 627 C CA . LYS A 1 84 ? -3.530 -4.470 14.563 1.00 84.75 84 LYS A CA 1
ATOM 628 C C . LYS A 1 84 ? -3.561 -5.965 14.879 1.00 84.75 84 LYS A C 1
ATOM 630 O O . LYS A 1 84 ? -2.501 -6.564 15.046 1.00 84.75 84 LYS A O 1
ATOM 635 N N . GLU A 1 85 ? -4.748 -6.561 14.943 1.00 87.12 85 GLU A N 1
ATOM 636 C CA . GLU A 1 85 ? -4.922 -7.983 15.262 1.00 87.12 85 GLU A CA 1
ATOM 637 C C . GLU A 1 85 ? -4.485 -8.907 14.110 1.00 87.12 85 GLU A C 1
ATOM 639 O O . GLU A 1 85 ? -3.952 -9.987 14.361 1.00 87.12 85 GLU A O 1
ATOM 644 N N . HIS A 1 86 ? -4.611 -8.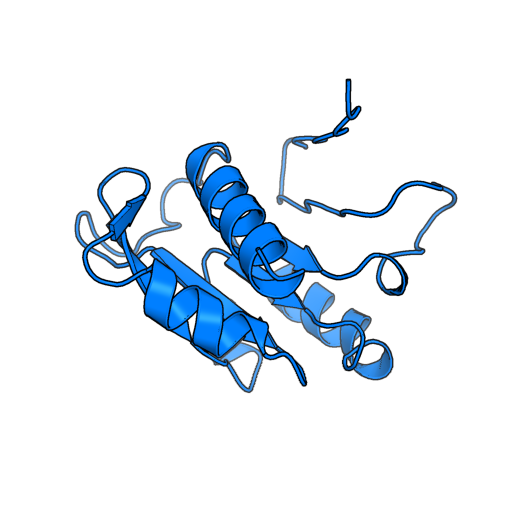463 12.855 1.00 87.38 86 HIS A N 1
ATOM 645 C CA . HIS A 1 86 ? -4.241 -9.238 11.660 1.00 87.38 86 HIS A CA 1
ATOM 646 C C . HIS A 1 86 ? -2.842 -8.910 11.123 1.00 87.38 86 HIS A C 1
ATOM 648 O O . HIS A 1 86 ? -2.352 -9.561 10.198 1.00 87.38 86 HIS A O 1
ATOM 654 N N . LEU A 1 87 ? -2.158 -7.920 11.701 1.00 83.75 87 LEU A N 1
ATOM 655 C CA . LEU A 1 87 ? -0.885 -7.405 11.201 1.00 83.75 87 LEU A CA 1
ATOM 656 C C . LEU A 1 87 ? 0.166 -8.499 10.971 1.00 83.75 87 LEU A C 1
ATOM 658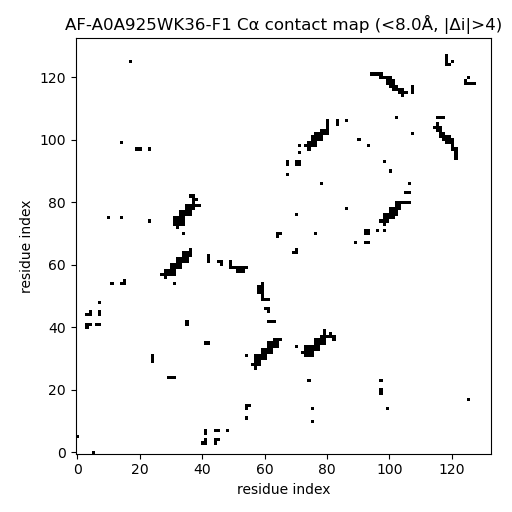 O O . LEU A 1 87 ? 0.841 -8.505 9.941 1.00 83.75 87 LEU A O 1
ATOM 662 N N . GLN A 1 88 ? 0.319 -9.420 11.925 1.00 82.25 88 GLN A N 1
ATOM 663 C CA . GLN A 1 88 ? 1.295 -10.508 11.820 1.00 82.25 88 GLN A CA 1
ATOM 664 C C . GLN A 1 88 ? 1.001 -11.412 10.621 1.00 82.25 88 GLN A C 1
ATOM 666 O O . GLN A 1 88 ? 1.920 -11.772 9.884 1.00 82.25 88 GLN A O 1
ATOM 671 N N . GLU A 1 89 ? -0.270 -11.735 10.383 1.00 87.12 89 GLU A N 1
ATOM 672 C CA . GLU A 1 89 ? -0.683 -12.516 9.220 1.00 87.12 89 GLU A CA 1
ATOM 673 C C . GLU A 1 89 ? -0.339 -11.780 7.923 1.00 87.12 89 GLU A C 1
ATOM 675 O O . GLU A 1 89 ? 0.316 -12.351 7.046 1.00 87.12 89 GLU A O 1
ATOM 680 N N . ILE A 1 90 ? -0.710 -10.499 7.828 1.00 86.88 90 ILE A N 1
ATOM 681 C CA . ILE A 1 90 ? -0.458 -9.670 6.645 1.00 86.88 90 ILE A CA 1
ATOM 682 C C . ILE A 1 90 ? 1.046 -9.628 6.344 1.00 86.88 90 ILE A C 1
ATOM 684 O O . ILE A 1 90 ? 1.462 -9.965 5.232 1.00 86.88 90 ILE A O 1
ATOM 688 N N . ILE A 1 91 ? 1.880 -9.308 7.343 1.00 84.56 91 ILE A N 1
ATOM 689 C CA . ILE A 1 91 ? 3.345 -9.259 7.201 1.00 84.56 91 ILE A CA 1
ATOM 690 C C . ILE A 1 91 ? 3.898 -10.616 6.756 1.00 84.56 91 ILE A C 1
ATOM 692 O O . ILE A 1 91 ? 4.760 -10.670 5.876 1.00 84.56 91 ILE A O 1
ATOM 696 N N . LEU A 1 92 ? 3.429 -11.722 7.344 1.00 82.88 92 LEU A N 1
ATOM 697 C CA . LEU A 1 92 ? 3.893 -13.066 6.994 1.00 82.88 92 LEU A CA 1
ATOM 698 C C . LEU A 1 92 ? 3.535 -13.462 5.560 1.00 82.88 92 LEU A C 1
ATOM 700 O O . LEU A 1 92 ? 4.312 -14.192 4.943 1.00 82.88 92 LEU A O 1
ATOM 704 N N . LYS A 1 93 ? 2.407 -12.987 5.023 1.00 86.81 93 LYS A N 1
ATOM 705 C CA . LYS A 1 93 ? 1.992 -13.249 3.636 1.00 86.81 93 LYS A CA 1
ATOM 706 C C . LYS A 1 93 ? 2.832 -12.482 2.620 1.00 86.81 93 LYS A C 1
ATOM 708 O O . LYS A 1 93 ? 3.151 -13.036 1.573 1.00 86.81 93 LYS A O 1
ATOM 713 N N . VAL A 1 94 ? 3.235 -11.249 2.933 1.00 84.75 94 VAL A N 1
ATOM 714 C CA . VAL A 1 94 ? 3.964 -10.386 1.982 1.00 84.75 94 VAL A CA 1
ATOM 715 C C . VAL A 1 94 ? 5.482 -10.363 2.184 1.00 84.75 94 VAL A C 1
ATOM 717 O O . VAL A 1 94 ? 6.204 -9.810 1.361 1.00 84.75 94 VAL A O 1
ATOM 720 N N . LYS A 1 95 ? 6.005 -11.011 3.236 1.00 79.75 95 LYS A N 1
ATOM 721 C CA . LYS A 1 95 ? 7.420 -10.929 3.654 1.00 79.75 95 LYS A CA 1
ATOM 722 C C . LYS A 1 95 ? 8.484 -11.241 2.601 1.00 79.75 95 LYS A C 1
ATOM 724 O O . LYS A 1 95 ? 9.608 -10.770 2.747 1.00 79.75 95 LYS A O 1
ATOM 729 N N . ASN A 1 96 ? 8.158 -12.089 1.631 1.00 79.62 96 ASN A N 1
ATOM 730 C CA . ASN A 1 96 ? 9.085 -12.571 0.603 1.00 79.62 96 ASN A CA 1
ATOM 731 C C . ASN A 1 96 ? 8.729 -12.029 -0.787 1.00 79.62 96 ASN A C 1
ATOM 733 O O . ASN A 1 96 ? 9.275 -12.488 -1.784 1.00 79.62 96 ASN A O 1
ATOM 737 N N . LEU A 1 97 ? 7.799 -11.078 -0.849 1.00 82.69 97 LEU A N 1
ATOM 738 C CA . LEU A 1 97 ? 7.328 -10.465 -2.079 1.00 82.69 97 LEU A CA 1
ATOM 739 C C . LEU A 1 97 ? 7.946 -9.068 -2.228 1.00 82.69 97 LEU A C 1
ATOM 741 O O . LEU A 1 97 ? 8.363 -8.475 -1.229 1.00 82.69 97 LEU A O 1
ATOM 745 N N . PRO A 1 98 ? 8.002 -8.512 -3.450 1.00 83.56 98 PRO A N 1
ATOM 746 C CA . PRO A 1 98 ? 8.458 -7.146 -3.691 1.00 83.56 98 PRO A CA 1
ATOM 747 C C . PRO A 1 98 ? 7.390 -6.116 -3.275 1.00 83.56 98 PRO A C 1
ATOM 749 O O . PRO A 1 98 ? 6.997 -5.267 -4.066 1.00 83.56 98 PRO A O 1
ATOM 752 N N . VAL A 1 99 ? 6.916 -6.201 -2.027 1.00 86.81 99 VAL A N 1
ATOM 753 C CA . VAL A 1 99 ? 5.851 -5.363 -1.465 1.00 86.81 99 VAL A CA 1
ATOM 754 C C . VAL A 1 99 ? 6.442 -4.444 -0.402 1.00 86.81 99 VAL A C 1
ATOM 756 O O . VAL A 1 99 ? 6.882 -4.890 0.660 1.00 86.81 99 VAL A O 1
ATOM 759 N N . LEU A 1 100 ? 6.407 -3.140 -0.656 1.00 85.12 100 LEU A N 1
ATOM 760 C CA . LEU A 1 100 ? 6.679 -2.123 0.346 1.00 85.12 100 LEU A CA 1
ATOM 761 C C . LEU A 1 100 ? 5.502 -2.059 1.322 1.00 85.12 100 LEU A C 1
ATOM 763 O O . LEU A 1 100 ? 4.457 -1.491 1.013 1.00 85.12 100 LEU A O 1
ATOM 767 N N . THR A 1 101 ? 5.678 -2.621 2.513 1.00 86.31 101 THR A N 1
ATOM 768 C CA . THR A 1 101 ? 4.673 -2.509 3.575 1.00 86.31 101 THR A CA 1
ATOM 769 C C . THR A 1 101 ? 4.895 -1.216 4.350 1.00 86.31 101 THR A C 1
ATOM 771 O O . THR A 1 101 ? 6.015 -0.936 4.769 1.00 86.31 101 THR A O 1
ATOM 774 N N . VAL A 1 102 ? 3.833 -0.440 4.528 1.00 84.88 102 VAL A N 1
ATOM 775 C CA . VAL A 1 102 ? 3.779 0.783 5.330 1.00 84.88 102 VAL A CA 1
ATOM 776 C C . VAL A 1 102 ? 2.606 0.620 6.277 1.00 84.88 102 VAL A C 1
ATOM 778 O O . VAL A 1 102 ? 1.586 0.045 5.919 1.00 84.88 102 VAL A O 1
ATOM 781 N N . GLY A 1 103 ? 2.690 1.148 7.479 1.00 82.62 103 GLY A N 1
ATOM 782 C CA . GLY A 1 103 ? 1.503 1.216 8.309 1.00 82.62 103 GLY A CA 1
ATOM 783 C C . GLY A 1 103 ? 1.712 2.135 9.477 1.00 82.62 103 GLY A C 1
ATOM 784 O O . GLY A 1 103 ? 2.764 2.765 9.6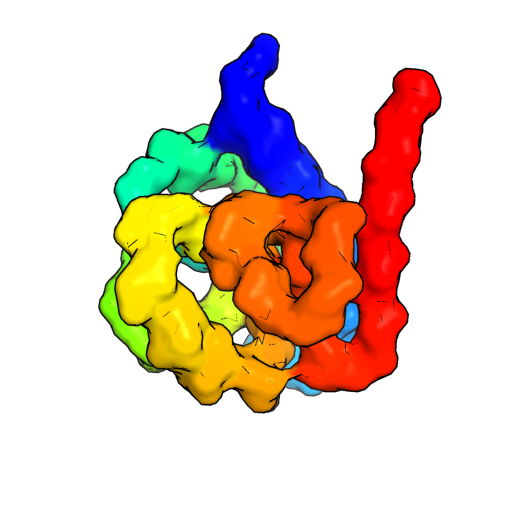33 1.00 82.62 103 GLY A O 1
ATOM 785 N N . GLU A 1 104 ? 0.659 2.232 10.262 1.00 72.38 104 GLU A N 1
ATOM 786 C CA . GLU A 1 104 ? 0.637 3.150 11.367 1.00 72.38 104 GLU A CA 1
ATOM 787 C C . GLU A 1 104 ? 1.499 2.690 12.508 1.00 72.38 104 GLU A C 1
ATOM 789 O O . GLU A 1 104 ? 1.942 1.551 12.656 1.00 72.38 104 GLU A O 1
ATOM 794 N N . SER A 1 105 ? 1.791 3.678 13.312 1.00 57.22 105 SER A N 1
ATOM 795 C CA . SER A 1 105 ? 2.955 3.637 14.117 1.00 57.22 105 SER A CA 1
ATOM 796 C C . SER A 1 105 ? 2.764 2.558 15.228 1.00 57.22 105 SER A C 1
ATOM 798 O O . SER A 1 105 ? 3.711 1.862 15.596 1.00 57.22 105 SER A O 1
ATOM 800 N N . ASP A 1 106 ? 1.530 2.321 15.704 1.00 52.88 106 ASP A N 1
ATOM 801 C CA . ASP A 1 106 ? 1.204 1.394 16.813 1.00 52.88 106 ASP A CA 1
ATOM 802 C C . ASP A 1 106 ? 1.352 -0.072 16.442 1.00 52.88 106 ASP A C 1
ATOM 804 O O . ASP A 1 106 ? 1.393 -0.936 17.318 1.00 52.88 106 ASP A O 1
ATOM 808 N N . LEU A 1 107 ? 1.450 -0.336 15.146 1.00 51.19 107 LEU A N 1
ATOM 809 C CA . LEU A 1 107 ? 1.457 -1.666 14.574 1.00 51.19 107 LEU A CA 1
ATOM 810 C C . LEU A 1 107 ? 2.838 -2.313 14.703 1.00 51.19 107 LEU A C 1
ATOM 812 O O . LEU A 1 107 ? 2.960 -3.507 14.947 1.00 51.19 107 LEU A O 1
ATOM 816 N N . PHE A 1 108 ? 3.906 -1.528 14.624 1.00 52.62 108 PHE A N 1
ATOM 817 C CA . PHE A 1 108 ? 5.243 -2.062 14.381 1.00 52.62 108 PHE A CA 1
ATOM 818 C C . PHE A 1 108 ? 6.163 -2.120 15.605 1.00 52.62 108 PHE A C 1
ATOM 820 O O . PHE A 1 108 ? 7.386 -2.061 15.480 1.00 52.62 108 PHE A O 1
ATOM 827 N N . GLN A 1 109 ? 5.593 -2.282 16.799 1.00 42.66 109 GLN A N 1
ATOM 828 C CA . GLN A 1 109 ? 6.365 -2.549 18.015 1.00 42.66 109 GLN A CA 1
ATOM 829 C C . GLN A 1 109 ? 6.865 -4.001 18.029 1.00 42.66 109 GLN A C 1
ATOM 831 O O . GLN A 1 109 ? 6.330 -4.862 18.722 1.00 42.66 109 GLN A O 1
ATOM 836 N N . VAL A 1 110 ? 7.905 -4.279 17.244 1.00 35.59 110 VAL A N 1
ATOM 837 C CA . VAL A 1 110 ? 8.670 -5.527 17.307 1.00 35.59 110 VAL A CA 1
ATOM 838 C C . VAL A 1 110 ? 10.146 -5.155 17.465 1.00 35.59 110 VAL A C 1
ATOM 840 O O . VAL A 1 110 ? 10.711 -4.479 16.613 1.00 35.59 110 VAL A O 1
ATOM 843 N N . ALA A 1 111 ? 10.749 -5.604 18.572 1.00 32.12 111 ALA A N 1
ATOM 844 C CA . ALA A 1 111 ? 12.186 -5.559 18.880 1.00 32.12 111 ALA A CA 1
ATOM 845 C C . ALA A 1 111 ? 12.840 -4.199 19.241 1.00 32.12 111 ALA A C 1
ATOM 847 O O . ALA A 1 111 ? 13.940 -3.914 18.785 1.00 32.12 111 ALA A O 1
ATOM 848 N N . GLY A 1 112 ? 12.250 -3.403 20.144 1.00 26.78 112 GLY A N 1
ATOM 849 C CA . GLY A 1 112 ? 13.032 -2.437 20.946 1.00 26.78 112 GLY A CA 1
ATOM 850 C C . GLY A 1 112 ? 13.390 -1.086 20.308 1.00 26.78 112 GLY A C 1
ATOM 851 O O . GLY A 1 112 ? 14.327 -0.440 20.770 1.00 26.78 112 GLY A O 1
ATOM 852 N N . TYR A 1 113 ? 12.645 -0.619 19.304 1.00 27.34 113 TYR A N 1
ATOM 853 C CA . TYR A 1 113 ? 12.875 0.685 18.667 1.00 27.34 113 TYR A CA 1
ATOM 854 C C . TYR A 1 113 ? 11.668 1.627 18.823 1.00 27.34 113 TYR A C 1
ATOM 856 O O . TYR A 1 113 ? 10.539 1.276 18.483 1.00 27.34 113 TYR A O 1
ATOM 864 N N . SER A 1 114 ? 11.918 2.845 19.317 1.00 31.08 114 SER A N 1
ATOM 865 C CA .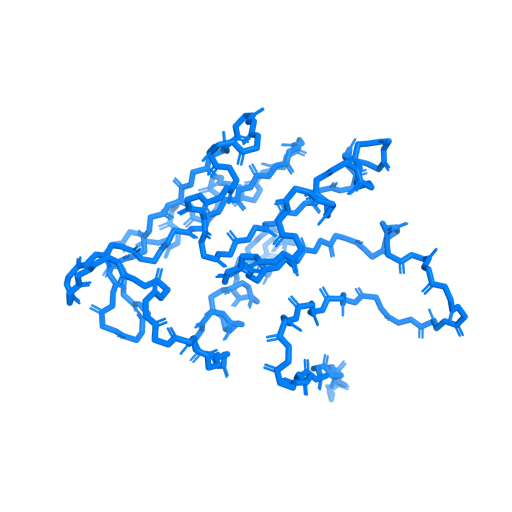 SER A 1 114 ? 10.935 3.934 19.434 1.00 31.08 114 SER A CA 1
ATOM 866 C C . SER A 1 114 ? 11.066 4.900 18.251 1.00 31.08 114 SER A C 1
ATOM 868 O O . SER A 1 114 ? 11.979 5.719 18.217 1.00 31.08 114 SER A O 1
ATOM 870 N N . GLY A 1 115 ? 10.149 4.813 17.283 1.00 27.95 115 GLY A N 1
ATOM 871 C CA . GLY A 1 115 ? 10.071 5.696 16.108 1.00 27.95 115 GLY A CA 1
ATOM 872 C C . GLY A 1 115 ? 9.510 4.937 14.906 1.00 27.95 115 GLY A C 1
ATOM 873 O O . GLY A 1 115 ? 10.074 3.937 14.485 1.00 27.95 115 GLY A O 1
ATOM 874 N N . ARG A 1 116 ? 8.333 5.323 14.413 1.00 38.41 116 ARG A N 1
ATOM 875 C CA . ARG A 1 116 ? 7.374 4.353 13.868 1.00 38.41 116 ARG A CA 1
ATOM 876 C C . ARG A 1 116 ? 6.916 4.678 12.430 1.00 38.41 116 ARG A C 1
ATOM 878 O O . ARG A 1 116 ? 5.832 5.214 12.218 1.00 38.41 116 ARG A O 1
ATOM 885 N N . VAL A 1 117 ? 7.750 4.295 11.464 1.00 38.81 117 VAL A N 1
ATOM 886 C CA . VAL A 1 117 ? 7.380 3.868 10.100 1.00 38.81 117 VAL A CA 1
ATOM 887 C C . VAL A 1 117 ? 8.323 2.708 9.775 1.00 38.81 117 VAL A C 1
ATOM 889 O O . VAL A 1 117 ? 9.518 2.932 9.603 1.00 38.81 117 VAL A O 1
ATOM 892 N N . LEU A 1 118 ? 7.827 1.466 9.729 1.00 40.88 118 LEU A N 1
ATOM 893 C CA . LEU A 1 118 ? 8.643 0.348 9.250 1.00 40.88 118 LEU A CA 1
ATOM 894 C C . LEU A 1 118 ? 8.517 0.240 7.736 1.00 40.88 118 LEU A C 1
ATOM 896 O O . LEU A 1 118 ? 7.476 -0.142 7.218 1.00 40.88 118 LEU A O 1
ATOM 900 N N . VAL A 1 119 ? 9.611 0.548 7.044 1.00 42.62 119 VAL A N 1
ATOM 901 C CA . VAL A 1 119 ? 9.837 0.171 5.649 1.00 42.62 119 VAL A CA 1
ATOM 902 C C . VAL A 1 119 ? 10.554 -1.174 5.670 1.00 42.62 119 VAL A C 1
ATOM 904 O O . VAL A 1 119 ? 11.760 -1.244 5.904 1.00 42.62 119 VAL A O 1
ATOM 907 N N . ARG A 1 120 ? 9.823 -2.271 5.452 1.00 39.84 120 ARG A N 1
ATOM 908 C CA . ARG A 1 120 ? 10.455 -3.579 5.249 1.00 39.84 120 ARG A CA 1
ATOM 909 C C . ARG A 1 120 ? 10.614 -3.839 3.756 1.00 39.84 120 ARG A C 1
ATOM 911 O O . ARG A 1 120 ? 9.628 -4.031 3.055 1.00 39.84 120 ARG A O 1
ATOM 918 N N . LYS A 1 121 ? 11.865 -3.891 3.295 1.00 42.19 121 LYS A N 1
ATOM 919 C CA . LYS A 1 121 ? 12.254 -4.488 2.012 1.00 42.19 121 LYS A CA 1
ATOM 920 C C . LYS A 1 121 ? 12.992 -5.795 2.297 1.00 42.19 121 LYS A C 1
ATOM 922 O O . LYS A 1 121 ? 13.835 -5.851 3.194 1.00 42.19 121 LYS A O 1
ATOM 927 N N . SER A 1 122 ? 12.703 -6.840 1.535 1.00 39.41 122 SER A N 1
ATOM 928 C CA . SER A 1 122 ? 13.560 -8.018 1.390 1.00 39.41 122 SER A CA 1
ATOM 929 C C . SER A 1 122 ? 14.879 -7.595 0.705 1.00 39.41 122 SER A C 1
ATOM 931 O O . SER A 1 122 ? 15.017 -7.698 -0.505 1.00 39.41 122 SER A O 1
ATOM 933 N N . ALA A 1 123 ? 15.807 -7.077 1.529 1.00 30.48 123 ALA A N 1
ATOM 934 C CA . ALA A 1 123 ? 17.226 -6.725 1.313 1.00 30.48 123 ALA A CA 1
ATOM 935 C C . ALA A 1 123 ? 17.609 -5.642 0.254 1.00 30.48 123 ALA A C 1
ATOM 937 O O . ALA A 1 123 ? 17.043 -5.609 -0.839 1.00 30.48 123 ALA A O 1
ATOM 938 N N . PRO A 1 124 ? 18.643 -4.796 0.503 1.00 35.38 124 PRO A N 1
ATOM 939 C CA . PRO A 1 124 ? 19.080 -4.227 1.778 1.00 35.38 124 PRO A CA 1
ATOM 940 C C . PRO A 1 124 ? 18.210 -3.010 2.165 1.00 35.38 124 PRO A C 1
ATOM 942 O O . PRO A 1 124 ? 17.503 -2.421 1.347 1.00 35.38 124 PRO A O 1
ATOM 945 N N . VAL A 1 125 ? 18.221 -2.706 3.458 1.00 34.72 125 VAL A N 1
ATOM 946 C CA . VAL A 1 125 ? 17.312 -1.812 4.190 1.00 34.72 125 VAL A CA 1
ATOM 947 C C . VAL A 1 125 ? 17.455 -0.350 3.745 1.00 34.72 125 VAL A C 1
ATOM 949 O O . VAL A 1 125 ? 18.557 0.188 3.754 1.00 34.72 125 VAL A O 1
ATOM 952 N N . VAL A 1 126 ? 16.341 0.309 3.402 1.00 32.41 126 VAL A N 1
ATOM 953 C CA . VAL A 1 126 ? 16.267 1.780 3.365 1.00 32.41 126 VAL A CA 1
ATOM 954 C C 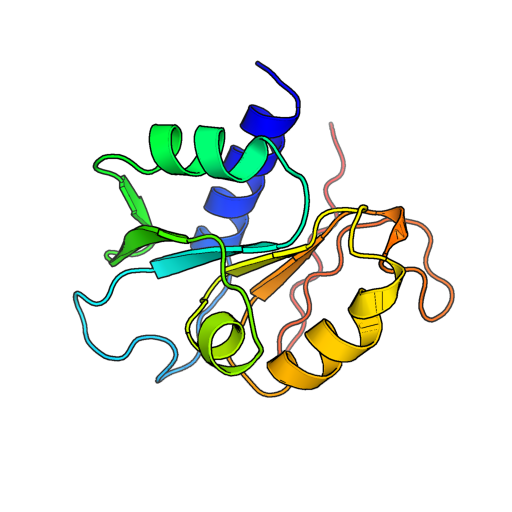. VAL A 1 126 ? 15.545 2.227 4.627 1.00 32.41 126 VAL A C 1
ATOM 956 O O . VAL A 1 126 ? 14.331 2.076 4.751 1.00 32.41 126 VAL A O 1
ATOM 959 N N . GLU A 1 127 ? 16.316 2.750 5.572 1.00 34.91 127 GLU A N 1
ATOM 960 C CA . GLU A 1 127 ? 15.825 3.364 6.799 1.00 34.91 127 GLU A CA 1
ATOM 961 C C . GLU A 1 127 ? 15.526 4.842 6.501 1.00 34.91 127 GLU A C 1
ATOM 963 O O . GLU A 1 127 ? 16.434 5.646 6.290 1.00 34.91 127 GLU A O 1
ATOM 968 N N . ALA A 1 128 ? 14.249 5.215 6.407 1.00 36.09 128 ALA A N 1
ATOM 969 C CA . ALA A 1 128 ? 13.851 6.608 6.218 1.00 36.09 128 ALA A CA 1
ATOM 970 C C . ALA A 1 128 ? 13.503 7.236 7.577 1.00 36.09 128 ALA A C 1
ATOM 972 O O . ALA A 1 128 ? 12.342 7.273 7.982 1.00 36.09 128 ALA A O 1
ATOM 973 N N . ALA A 1 129 ? 14.513 7.743 8.286 1.00 34.16 129 ALA A N 1
ATOM 974 C CA . ALA A 1 129 ? 14.312 8.584 9.462 1.00 34.16 129 ALA A CA 1
ATOM 975 C C . ALA A 1 129 ? 13.956 10.012 9.016 1.00 34.16 129 ALA A C 1
ATOM 977 O O . ALA A 1 129 ? 14.825 10.801 8.641 1.00 34.16 129 ALA A O 1
ATOM 978 N N . MET A 1 130 ? 12.671 10.368 9.044 1.00 32.56 130 MET A N 1
ATOM 979 C CA . MET A 1 130 ? 12.254 11.745 8.790 1.00 32.56 130 MET A CA 1
ATOM 980 C C . MET A 1 130 ? 12.447 12.585 10.058 1.00 32.56 130 MET A C 1
ATOM 982 O O . MET A 1 130 ? 11.610 12.578 10.957 1.00 32.56 130 MET A O 1
ATOM 986 N N . ARG A 1 131 ? 13.552 13.337 10.128 1.00 24.48 131 ARG A N 1
ATOM 987 C CA . ARG A 1 131 ? 13.617 14.523 10.991 1.00 24.48 131 ARG A CA 1
ATOM 988 C C . ARG A 1 131 ? 12.816 15.629 10.308 1.00 24.48 131 ARG A C 1
ATOM 990 O O . ARG A 1 131 ? 13.205 16.087 9.235 1.00 24.48 131 ARG A O 1
ATOM 997 N N . ALA A 1 132 ? 11.711 16.049 10.918 1.00 27.16 132 ALA A N 1
ATOM 998 C CA . ALA A 1 132 ? 11.155 17.365 10.632 1.00 27.16 132 ALA A CA 1
ATOM 999 C C . ALA A 1 132 ? 12.229 18.404 11.002 1.00 27.16 132 ALA A C 1
ATOM 1001 O O . ALA A 1 132 ? 12.788 18.335 12.100 1.00 27.16 132 ALA A O 1
ATOM 1002 N N . ARG A 1 133 ? 12.587 19.276 10.056 1.00 34.81 133 ARG A N 1
ATOM 1003 C CA . ARG A 1 133 ? 13.304 20.516 10.371 1.00 34.81 133 ARG A CA 1
ATOM 1004 C C . ARG A 1 133 ? 12.305 21.548 10.861 1.00 34.81 133 ARG A C 1
ATOM 1006 O O . ARG A 1 133 ? 11.181 21.542 10.312 1.00 34.81 133 ARG A O 1
#

Foldseek 3Di:
DDPLLVVLVVQLVCLQPDDFDPPLAPDQAGAQEEEEEDDDPNLVSNQVVQVPDDHPNYRHHYYHDDDLVRQLNHQEYEYEPRCLVCLVVSCVSCVPGNYFYWYDFVNPPDDDDDDGTDGDDPDDDDDDDDDDD

Radius of gyration: 14.04 Å; Cα contacts (8 Å, |Δi|>4): 196; chains: 1; bounding box: 30×34×40 Å

Mean predicted aligned error: 8.43 Å

Sequence (133 aa):
MTESQVKALFLFNFAKYVSWPAGAFSETNAPLVIGVIGQSKLAADLKSAATGKSIIGHPVRVVEPKNGAEWAQCHVLFIDASEKEHLQEIILKVKNLPVLTVGESDLFQVAGYSGRVLVRKSAPVVEAAMRAR

Secondary structure (DSSP, 8-state):
--HHHHHHHHHHHHHHHSPPPTTSSSSTT--EEEEEESS-THHHHHHHHHTT-EETTEEEEEE---SHHHHTT-SEEEE-GGGTTTHHHHHHHHTTSS-EEEE-GGG---SS--S----B-SSS---------

Nearest PDB structures (foldseek):
  4yna-assembly2_D  TM=6.937E-01  e=3.093E-04  Pseudomonas aeruginosa PAO1
  5eb2-assembly1_A  TM=7.028E-01  e=2.387E-04  Pseudomonas aeruginosa PAO1
  4yn9-assembly1_B  TM=6.567E-01  e=5.194E-04  Pseudomonas aeruginosa PAO1
  4zhy-assembly1_A  TM=6.518E-01  e=4.563E-04  Pseudomonas aeruginosa PAO1
  4xjy-assembly2_C  TM=6.413E-01  e=5.194E-04  Pseudomonas aeruginosa PAO1

Solvent-accessible surface area (backbone atoms only — not comparable to full-atom values): 8023 Å² total; per-residue (Å²): 133,53,71,44,54,53,52,37,53,50,53,56,48,49,69,58,72,53,86,77,62,92,75,62,55,92,47,89,74,41,60,46,25,38,26,38,37,60,88,56,74,38,55,61,47,36,45,64,70,29,65,97,37,62,50,93,77,14,42,48,41,70,47,70,50,88,47,66,76,48,53,66,68,20,40,33,35,38,38,34,69,77,36,55,90,49,42,66,60,54,49,67,67,39,57,89,45,76,34,43,41,38,42,40,50,88,63,66,81,68,88,93,70,94,79,62,65,62,61,54,56,80,72,80,78,66,83,81,81,82,74,83,128